Protein AF-A0A2L1TIM0-F1 (afdb_monomer_lite)

Secondary structure (DSSP, 8-state):
-HHHHHHHHHHHHHHHHHHHHHH-HHHHHHHHHHHHHHHHHHHHHHHHHHHHHHHTT---THHHHHHHT-HHHHHHHHHHHHHHHHHHHHHHHHTT-

Radius of gyration: 16.75 Å; chains: 1; bounding box: 40×26×48 Å

Foldseek 3Di:
DVVVVLVCCLVVVLVVLLVVCVVDVVSVVVLVVLLVVLCVQLVVLVVVQVVCCVVVVVPDPPSVVVSVVPPSNVVSVSSNSSVVVSVVVVVVVVVVD

Sequence (97 aa):
MMKLLIILGSVIAPFLMILCQKIRFKFRLFFNVLAILSALVFGNISSISIYGIIKDQTVFMTNIHGIFLNPLFLLTGSYLGIYLIYRLALLALDETG

Organism: NCBI:txid147375

Structure (mmCIF, N/CA/C/O backbone):
data_AF-A0A2L1TIM0-F1
#
_entry.id   AF-A0A2L1TIM0-F1
#
loop_
_atom_site.group_PDB
_atom_site.id
_atom_site.type_symbol
_atom_site.label_atom_id
_atom_site.label_alt_id
_atom_site.label_comp_id
_atom_site.label_asym_id
_atom_site.label_entity_id
_atom_site.label_seq_id
_atom_site.pdbx_PDB_ins_code
_atom_site.Cartn_x
_atom_site.Cartn_y
_atom_site.Cartn_z
_atom_site.occupancy
_atom_site.B_iso_or_equiv
_atom_site.auth_seq_id
_atom_site.auth_comp_id
_atom_site.auth_asym_id
_atom_site.auth_atom_id
_atom_sit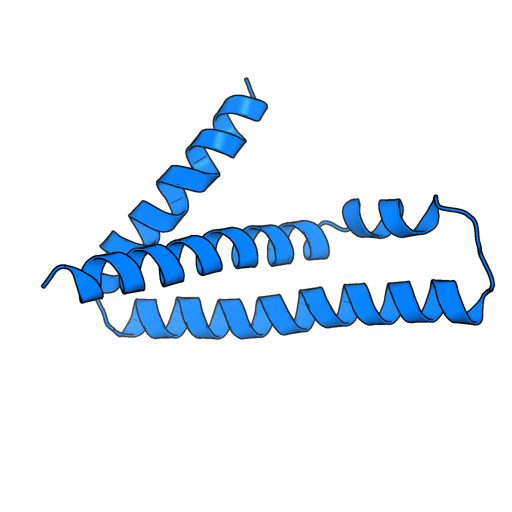e.pdbx_PDB_model_num
ATOM 1 N N . MET A 1 1 ? 19.934 0.619 11.250 1.00 63.25 1 MET A N 1
ATOM 2 C CA . MET A 1 1 ? 19.870 -0.511 10.298 1.00 63.25 1 MET A CA 1
ATOM 3 C C . MET A 1 1 ? 18.478 -0.693 9.681 1.00 63.25 1 MET A C 1
ATOM 5 O O . MET A 1 1 ? 18.353 -0.540 8.477 1.00 63.25 1 MET A O 1
ATOM 9 N N . MET A 1 2 ? 17.412 -0.909 10.468 1.00 72.56 2 MET A N 1
ATOM 10 C CA . MET A 1 2 ? 16.052 -1.184 9.946 1.00 72.56 2 MET A CA 1
ATOM 11 C C . MET A 1 2 ? 15.426 -0.059 9.099 1.00 72.56 2 MET A C 1
ATOM 13 O O . MET A 1 2 ? 14.780 -0.340 8.097 1.00 72.56 2 MET A O 1
ATOM 17 N N . LYS A 1 3 ? 15.669 1.215 9.438 1.00 75.12 3 LYS A N 1
ATOM 18 C CA . LYS A 1 3 ? 15.161 2.367 8.661 1.00 75.12 3 LYS A CA 1
ATOM 19 C C . LYS A 1 3 ? 15.666 2.371 7.211 1.00 75.12 3 LYS A C 1
ATOM 21 O O . LYS A 1 3 ? 14.927 2.714 6.299 1.00 75.12 3 LYS A O 1
ATOM 26 N N . LEU A 1 4 ? 16.912 1.945 7.008 1.00 79.00 4 LEU A N 1
ATOM 27 C CA . LEU A 1 4 ? 17.560 1.902 5.697 1.00 79.00 4 LEU A CA 1
ATOM 28 C C . LEU A 1 4 ? 16.981 0.768 4.835 1.00 79.00 4 LEU A C 1
ATOM 30 O O . LEU A 1 4 ? 16.775 0.942 3.643 1.00 79.00 4 LEU A O 1
ATOM 34 N N . LEU A 1 5 ? 16.615 -0.346 5.473 1.00 78.50 5 LEU A N 1
ATOM 35 C CA . LEU A 1 5 ? 15.898 -1.472 4.870 1.00 78.50 5 LEU A CA 1
ATOM 36 C C . LEU A 1 5 ? 14.499 -1.076 4.373 1.00 78.50 5 LEU A C 1
ATOM 38 O O . LEU A 1 5 ? 14.106 -1.484 3.285 1.00 78.50 5 LEU A O 1
ATOM 42 N N . ILE A 1 6 ? 13.775 -0.244 5.131 1.00 78.81 6 ILE A N 1
ATOM 43 C CA . ILE A 1 6 ? 12.453 0.271 4.731 1.00 78.81 6 ILE A CA 1
ATOM 44 C C . ILE A 1 6 ? 12.579 1.186 3.506 1.00 78.81 6 ILE A C 1
ATOM 46 O O . ILE A 1 6 ? 11.831 1.033 2.542 1.00 78.81 6 ILE A O 1
ATOM 50 N N . ILE A 1 7 ? 13.552 2.102 3.516 1.00 79.50 7 ILE A N 1
ATOM 51 C CA . ILE A 1 7 ? 13.791 3.029 2.400 1.00 79.50 7 ILE A CA 1
ATOM 52 C C . ILE A 1 7 ? 14.205 2.259 1.142 1.00 79.50 7 ILE A C 1
ATOM 54 O O . ILE A 1 7 ? 13.628 2.462 0.077 1.00 79.50 7 ILE A O 1
ATOM 58 N N . LEU A 1 8 ? 15.158 1.331 1.269 1.00 81.19 8 LEU A N 1
ATOM 59 C CA . LEU A 1 8 ? 15.598 0.491 0.157 1.00 81.19 8 LEU A CA 1
ATOM 60 C C . LEU A 1 8 ? 14.454 -0.376 -0.373 1.00 81.19 8 LEU A C 1
ATOM 62 O O . LEU A 1 8 ? 14.247 -0.426 -1.580 1.00 81.19 8 LEU A O 1
ATOM 66 N N . GLY A 1 9 ? 13.666 -0.997 0.507 1.00 76.88 9 GLY A N 1
ATOM 67 C CA . GLY A 1 9 ? 12.494 -1.781 0.119 1.00 76.88 9 GLY A CA 1
ATOM 68 C C . GLY A 1 9 ? 11.472 -0.960 -0.668 1.00 76.88 9 GLY A C 1
ATOM 69 O O . GLY A 1 9 ? 10.968 -1.433 -1.681 1.00 76.88 9 GLY A O 1
ATOM 70 N N . SER A 1 10 ? 11.233 0.293 -0.270 1.00 77.12 10 SER A N 1
ATOM 71 C CA . SER A 1 10 ? 10.296 1.196 -0.949 1.00 77.12 10 SER A CA 1
ATOM 72 C C . SER A 1 10 ? 10.710 1.568 -2.377 1.00 77.12 10 SER A C 1
ATOM 74 O O . SER A 1 10 ? 9.848 1.935 -3.170 1.00 77.12 10 SER A O 1
ATOM 76 N N . VAL A 1 11 ? 12.001 1.492 -2.712 1.00 82.06 11 VAL A N 1
ATOM 77 C CA . VAL A 1 11 ? 12.528 1.803 -4.056 1.00 82.06 11 VAL A CA 1
ATOM 78 C C . VAL A 1 11 ? 12.748 0.530 -4.876 1.00 82.06 11 VAL A C 1
ATOM 80 O O . VAL A 1 11 ? 12.410 0.468 -6.056 1.00 82.06 11 VAL A O 1
ATOM 83 N N . ILE A 1 12 ? 13.270 -0.518 -4.241 1.00 85.56 12 ILE A N 1
ATOM 84 C CA . ILE A 1 12 ? 13.602 -1.792 -4.884 1.00 85.56 12 ILE A CA 1
ATOM 85 C C . ILE A 1 12 ? 12.333 -2.579 -5.238 1.00 85.56 12 ILE A C 1
ATOM 87 O O . ILE A 1 12 ? 12.255 -3.162 -6.319 1.00 85.56 12 ILE A O 1
ATOM 91 N N . ALA A 1 13 ? 11.317 -2.579 -4.368 1.00 82.81 13 ALA A N 1
ATOM 92 C CA . ALA A 1 13 ? 10.074 -3.315 -4.596 1.00 82.81 13 ALA A CA 1
ATOM 93 C C . ALA A 1 13 ? 9.290 -2.860 -5.846 1.00 82.81 13 ALA A C 1
ATOM 95 O O . ALA A 1 13 ? 8.940 -3.731 -6.650 1.00 82.81 13 ALA A O 1
ATOM 96 N N . PRO A 1 14 ? 9.033 -1.554 -6.083 1.00 82.25 14 PRO A N 1
ATOM 97 C CA . PRO A 1 14 ? 8.355 -1.133 -7.308 1.00 82.25 14 PRO A CA 1
ATOM 98 C C . PRO A 1 14 ? 9.205 -1.414 -8.554 1.00 82.25 14 PRO A C 1
ATOM 100 O O . PRO A 1 14 ? 8.656 -1.812 -9.578 1.00 82.25 14 PRO A O 1
ATOM 103 N N . PHE A 1 15 ? 10.537 -1.318 -8.468 1.00 84.19 15 PHE A N 1
ATOM 104 C CA . PHE A 1 15 ? 11.431 -1.666 -9.578 1.00 84.19 15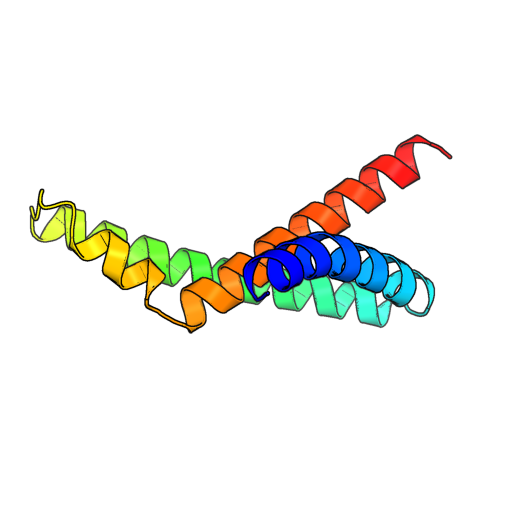 PHE A CA 1
ATOM 105 C C . PHE A 1 15 ? 11.334 -3.156 -9.957 1.00 84.19 15 PHE A C 1
ATOM 107 O O . PHE A 1 15 ? 11.166 -3.495 -11.129 1.00 84.19 15 PHE A O 1
ATOM 114 N N . LEU A 1 16 ? 11.340 -4.054 -8.966 1.00 84.25 16 LEU A N 1
ATOM 115 C CA . LEU A 1 16 ? 11.102 -5.488 -9.168 1.00 84.25 16 LEU A CA 1
ATOM 116 C C . LEU A 1 16 ? 9.722 -5.774 -9.772 1.00 84.25 16 LEU A C 1
ATOM 118 O O . LEU A 1 16 ? 9.613 -6.625 -10.655 1.00 84.25 16 LEU A O 1
ATOM 122 N N . MET A 1 17 ? 8.676 -5.058 -9.345 1.00 81.44 17 MET A N 1
ATOM 123 C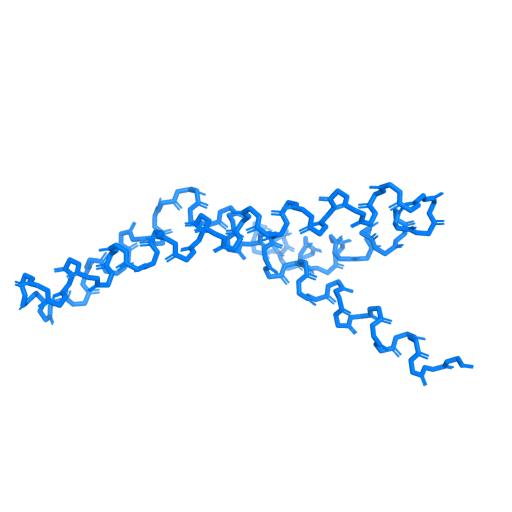 CA . MET A 1 17 ? 7.341 -5.192 -9.939 1.00 81.44 17 MET A CA 1
ATOM 124 C C . MET A 1 17 ? 7.333 -4.823 -11.430 1.00 81.44 17 MET A C 1
ATOM 126 O O . MET A 1 17 ? 6.727 -5.552 -12.217 1.00 81.44 17 MET A O 1
ATOM 130 N N . ILE A 1 18 ? 8.038 -3.758 -11.835 1.00 81.31 18 ILE A N 1
ATOM 131 C CA . ILE A 1 18 ? 8.181 -3.369 -13.252 1.00 81.31 18 ILE A CA 1
ATOM 132 C C . ILE A 1 18 ? 8.892 -4.470 -14.049 1.00 81.31 18 ILE A C 1
ATOM 134 O O . ILE A 1 18 ? 8.417 -4.860 -15.119 1.00 81.31 18 ILE A O 1
ATOM 138 N N . LEU A 1 19 ? 9.998 -5.017 -13.526 1.00 81.56 19 LEU A N 1
ATOM 139 C CA . LEU A 1 19 ? 10.714 -6.117 -14.183 1.00 81.56 19 LEU A CA 1
ATOM 140 C C . LEU A 1 19 ? 9.815 -7.352 -14.348 1.00 81.56 19 LEU A C 1
ATOM 142 O O . LEU A 1 19 ? 9.712 -7.893 -15.448 1.00 81.56 19 LEU A O 1
ATOM 146 N N . CYS A 1 20 ? 9.118 -7.771 -13.289 1.00 77.81 20 CYS A N 1
ATOM 147 C CA . CYS A 1 20 ? 8.224 -8.932 -13.317 1.00 77.81 20 CYS A CA 1
ATOM 148 C C . CYS A 1 20 ? 7.044 -8.757 -14.282 1.00 77.81 20 CYS A C 1
ATOM 150 O O . CYS A 1 20 ? 6.620 -9.719 -14.930 1.00 77.81 20 CYS A O 1
ATOM 152 N N . GLN A 1 21 ? 6.518 -7.538 -14.416 1.00 73.31 21 GLN A N 1
ATOM 153 C CA . GLN A 1 21 ? 5.418 -7.255 -15.332 1.00 73.31 21 GLN A CA 1
ATOM 154 C C . GLN A 1 21 ? 5.820 -7.451 -16.801 1.00 73.31 21 GLN A C 1
ATOM 156 O O . GLN A 1 21 ? 5.013 -7.963 -17.579 1.00 73.31 21 GLN A O 1
ATOM 161 N N . LYS A 1 22 ? 7.062 -7.105 -17.177 1.00 71.12 22 LYS A N 1
ATOM 162 C CA . LYS A 1 22 ? 7.574 -7.317 -18.543 1.00 71.12 22 LYS A CA 1
ATOM 163 C C . LYS A 1 22 ? 7.648 -8.798 -18.926 1.00 71.12 22 LYS A C 1
ATOM 165 O O . LYS A 1 22 ? 7.553 -9.117 -20.105 1.00 71.12 22 LYS A O 1
ATOM 170 N N . ILE A 1 23 ? 7.768 -9.703 -17.952 1.00 74.94 23 ILE A N 1
ATOM 171 C CA . ILE A 1 23 ? 7.910 -11.141 -18.216 1.00 74.94 23 ILE A CA 1
ATOM 172 C C . ILE A 1 23 ? 6.556 -11.776 -18.579 1.00 74.94 23 ILE A C 1
ATOM 174 O O . ILE A 1 23 ? 6.494 -12.593 -19.499 1.00 74.94 23 ILE A O 1
ATOM 178 N N . ARG A 1 24 ? 5.448 -11.443 -17.884 1.00 74.44 24 ARG A N 1
ATOM 179 C CA . ARG A 1 24 ? 4.105 -11.998 -18.193 1.00 74.44 24 ARG A CA 1
ATOM 180 C C . ARG A 1 24 ? 2.954 -11.053 -17.840 1.00 74.44 24 ARG A C 1
ATOM 182 O O . ARG A 1 24 ? 2.844 -10.584 -16.710 1.00 74.44 24 ARG A O 1
ATOM 189 N N . PHE A 1 25 ? 1.956 -10.988 -18.726 1.00 73.19 25 PHE A N 1
ATOM 190 C CA . PHE A 1 25 ? 0.666 -10.328 -18.465 1.00 73.19 25 PHE A CA 1
ATOM 191 C C . PHE A 1 25 ? -0.057 -10.860 -17.210 1.00 73.19 25 PHE A C 1
ATOM 193 O O . PHE A 1 25 ? -0.719 -10.104 -16.502 1.00 73.19 25 PHE A O 1
ATOM 200 N N . LYS A 1 26 ? 0.118 -12.150 -16.879 1.00 78.75 26 LYS A N 1
ATOM 201 C CA . LYS A 1 26 ? -0.468 -12.762 -15.673 1.00 78.75 26 LYS A CA 1
ATOM 202 C C . LYS A 1 26 ? 0.008 -12.096 -14.372 1.00 78.75 26 LYS A C 1
ATOM 204 O O . LYS A 1 26 ? -0.802 -11.935 -13.465 1.00 78.75 26 LYS A O 1
ATOM 209 N N . PHE A 1 27 ? 1.270 -11.658 -14.291 1.00 81.81 27 PHE A N 1
ATOM 210 C CA . PHE A 1 27 ? 1.785 -10.957 -13.106 1.00 81.81 27 PHE A CA 1
ATOM 211 C C . PHE A 1 27 ? 1.141 -9.581 -12.938 1.00 81.81 27 PHE A C 1
ATOM 213 O O . PHE A 1 27 ? 0.777 -9.209 -11.827 1.00 81.81 27 PHE A O 1
ATOM 220 N N . ARG A 1 28 ? 0.901 -8.864 -14.045 1.00 81.12 28 ARG A N 1
ATOM 221 C CA . ARG A 1 28 ? 0.163 -7.591 -14.026 1.00 81.12 28 ARG A CA 1
ATOM 222 C C . ARG A 1 28 ? -1.229 -7.764 -13.418 1.00 81.12 28 ARG A C 1
ATOM 224 O O . ARG A 1 28 ? -1.625 -6.985 -12.558 1.00 81.12 28 ARG A O 1
ATOM 231 N N . LEU A 1 29 ? -1.958 -8.788 -13.865 1.00 84.12 29 LEU A N 1
ATOM 232 C CA . LEU A 1 29 ? -3.291 -9.103 -13.350 1.00 84.12 29 LEU A CA 1
ATOM 233 C C . LEU A 1 29 ? -3.247 -9.443 -11.860 1.00 84.12 29 LEU A C 1
ATOM 235 O O . LEU A 1 29 ? -4.031 -8.893 -11.093 1.0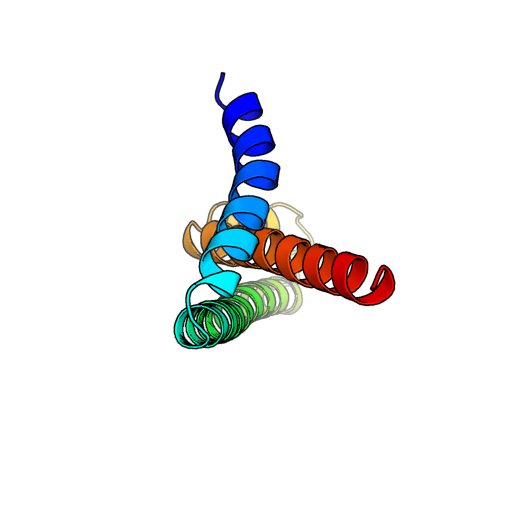0 84.12 29 LEU A O 1
ATOM 239 N N . PHE A 1 30 ? -2.297 -10.284 -11.449 1.00 88.44 30 PHE A N 1
ATOM 240 C CA . PHE A 1 30 ? -2.123 -10.661 -10.050 1.00 88.44 30 PHE A CA 1
ATOM 241 C C . PHE A 1 30 ? -1.878 -9.444 -9.147 1.00 88.44 30 PHE A C 1
ATOM 243 O O . PHE A 1 30 ? -2.587 -9.272 -8.156 1.00 88.44 30 PHE A O 1
ATOM 250 N N . PHE A 1 31 ? -0.947 -8.556 -9.515 1.00 87.44 31 PHE A N 1
ATOM 251 C CA . PHE A 1 31 ? -0.655 -7.359 -8.721 1.00 87.44 31 PHE A CA 1
ATOM 252 C C . PHE A 1 31 ? -1.853 -6.413 -8.622 1.00 87.44 31 PHE A C 1
ATOM 254 O O . PHE A 1 31 ? -2.119 -5.886 -7.542 1.00 87.44 31 PHE A O 1
ATOM 261 N N . ASN A 1 32 ? -2.603 -6.239 -9.716 1.00 89.31 32 ASN A N 1
ATOM 262 C CA . ASN A 1 32 ? -3.808 -5.412 -9.729 1.00 89.31 32 ASN A CA 1
ATOM 263 C C . ASN A 1 32 ? -4.912 -6.001 -8.831 1.00 89.31 32 ASN A C 1
ATOM 265 O O . ASN A 1 32 ? -5.513 -5.271 -8.050 1.00 89.31 32 ASN A O 1
ATOM 269 N N . VAL A 1 33 ? -5.176 -7.311 -8.913 1.00 91.94 33 VAL A N 1
ATOM 270 C CA . VAL A 1 33 ? -6.190 -7.983 -8.076 1.00 91.94 33 VAL A CA 1
ATOM 271 C C . VAL A 1 33 ? -5.807 -7.901 -6.602 1.00 91.94 33 VAL A C 1
ATOM 273 O O . VAL A 1 33 ? -6.639 -7.558 -5.764 1.00 91.94 33 VAL A O 1
ATOM 276 N N . LEU A 1 34 ? -4.534 -8.142 -6.286 1.00 91.94 34 LEU A N 1
ATOM 277 C CA . LEU A 1 34 ? -4.030 -8.027 -4.924 1.00 91.94 34 LEU A CA 1
ATOM 278 C C . LEU A 1 34 ? -4.112 -6.582 -4.408 1.00 91.94 34 LEU A C 1
ATOM 280 O O . LEU A 1 34 ? -4.373 -6.372 -3.225 1.00 91.94 34 LEU A O 1
ATOM 284 N N . ALA A 1 35 ? -3.966 -5.581 -5.283 1.00 91.25 35 ALA A N 1
ATOM 285 C CA . ALA A 1 35 ? -4.150 -4.175 -4.926 1.00 91.25 35 ALA A CA 1
ATOM 286 C C . ALA A 1 35 ? -5.614 -3.844 -4.640 1.00 91.25 35 ALA A C 1
ATOM 288 O O . ALA A 1 35 ? -5.890 -3.161 -3.662 1.00 91.25 35 ALA A O 1
ATOM 289 N N . ILE A 1 36 ? -6.553 -4.376 -5.425 1.00 92.88 36 ILE A N 1
ATOM 290 C CA . ILE A 1 36 ? -7.992 -4.213 -5.172 1.00 92.88 36 ILE A CA 1
ATOM 291 C C . ILE A 1 36 ? -8.372 -4.834 -3.824 1.00 92.88 36 ILE A C 1
ATOM 293 O O . ILE A 1 36 ? -9.026 -4.185 -3.010 1.00 92.88 36 ILE A O 1
ATOM 297 N N . LEU A 1 37 ? -7.921 -6.063 -3.554 1.00 93.38 37 LEU A N 1
ATOM 298 C CA . LEU A 1 37 ? -8.149 -6.726 -2.268 1.00 93.38 37 LEU A CA 1
ATOM 299 C C . LEU A 1 37 ? -7.532 -5.933 -1.111 1.00 93.38 37 LEU A C 1
ATOM 301 O O . LEU A 1 37 ? -8.185 -5.720 -0.092 1.00 93.38 37 LEU A O 1
ATOM 305 N N . SER A 1 38 ? -6.302 -5.446 -1.285 1.00 91.06 38 SER A N 1
ATOM 306 C CA . SER A 1 38 ? -5.626 -4.631 -0.273 1.00 91.06 38 SER A CA 1
ATOM 307 C C . SER A 1 38 ? -6.358 -3.311 -0.024 1.00 91.06 38 SER A C 1
ATOM 309 O O . SER A 1 38 ? -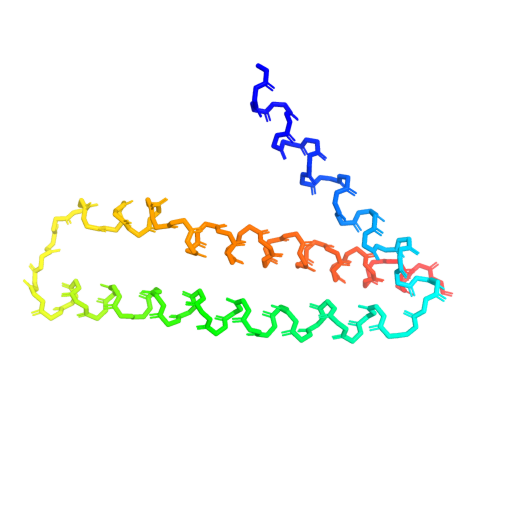6.525 -2.934 1.130 1.00 91.06 38 SER A O 1
ATOM 311 N N . ALA A 1 39 ? -6.854 -2.641 -1.069 1.00 92.06 39 ALA A N 1
ATOM 312 C CA . ALA A 1 39 ? -7.644 -1.412 -0.963 1.00 92.06 39 ALA A CA 1
ATOM 313 C C . ALA A 1 39 ? -8.957 -1.640 -0.212 1.00 92.06 39 ALA A C 1
ATOM 315 O O . ALA A 1 39 ? -9.319 -0.836 0.645 1.00 92.06 39 ALA A O 1
ATOM 316 N N . LEU A 1 40 ? -9.641 -2.754 -0.487 1.00 93.31 40 LEU A N 1
ATOM 317 C CA . LEU A 1 40 ? -10.859 -3.132 0.224 1.00 93.31 40 LEU A CA 1
ATOM 318 C C . LEU A 1 40 ? -10.589 -3.385 1.706 1.00 93.31 40 LEU A C 1
ATOM 320 O O . LEU A 1 40 ? -11.308 -2.857 2.550 1.00 93.31 40 LEU A O 1
ATOM 324 N N . VAL A 1 41 ? -9.565 -4.171 2.043 1.00 92.00 41 VAL A N 1
ATOM 325 C CA . VAL A 1 41 ? -9.239 -4.480 3.444 1.00 92.00 41 VAL A CA 1
ATOM 326 C C . VAL A 1 41 ? -8.788 -3.224 4.187 1.00 92.00 41 VAL A C 1
ATOM 328 O O . VAL A 1 41 ? -9.320 -2.926 5.255 1.00 92.00 41 VAL A O 1
ATOM 331 N N . PHE A 1 42 ? -7.869 -2.453 3.602 1.00 92.44 42 PHE A N 1
ATOM 332 C CA . PHE A 1 42 ? -7.386 -1.195 4.167 1.00 92.44 42 PHE A CA 1
ATOM 333 C C . PHE A 1 42 ? -8.538 -0.210 4.404 1.00 92.44 42 PHE A C 1
ATOM 335 O O . PHE A 1 42 ? -8.702 0.296 5.512 1.00 92.44 42 PHE A O 1
ATOM 342 N N . GLY A 1 43 ? -9.382 0.001 3.390 1.00 90.31 43 GLY A N 1
ATOM 343 C CA . GLY A 1 43 ? -10.518 0.916 3.455 1.00 90.31 43 GLY A CA 1
ATOM 344 C C . GLY A 1 43 ? -11.580 0.492 4.467 1.00 90.31 43 GLY A C 1
ATOM 345 O O . GLY A 1 43 ? -12.081 1.339 5.202 1.00 90.31 43 GLY A O 1
ATOM 346 N N . ASN A 1 44 ? -11.891 -0.806 4.565 1.00 91.25 44 ASN A N 1
ATOM 347 C CA . ASN A 1 44 ? -12.829 -1.312 5.571 1.00 91.25 44 ASN A CA 1
ATOM 348 C C . ASN A 1 44 ? -12.298 -1.099 6.990 1.00 91.25 44 ASN A C 1
ATOM 350 O O . ASN A 1 44 ? -13.033 -0.597 7.836 1.00 91.25 44 ASN A O 1
ATOM 354 N N . ILE A 1 45 ? -11.025 -1.423 7.247 1.00 88.88 45 ILE A N 1
ATOM 355 C CA . ILE A 1 45 ? -10.411 -1.194 8.561 1.00 88.88 45 ILE A CA 1
ATOM 356 C C . ILE A 1 45 ? -10.457 0.301 8.901 1.00 88.88 45 ILE A C 1
ATOM 358 O O . ILE A 1 45 ? -10.949 0.661 9.968 1.00 88.88 45 ILE A O 1
ATOM 362 N N . SER A 1 46 ? -10.037 1.179 7.980 1.00 88.38 46 SER A N 1
ATOM 363 C CA . SER A 1 46 ? -10.127 2.630 8.176 1.00 88.38 46 SER A CA 1
ATOM 364 C C . SER A 1 46 ? -11.554 3.092 8.458 1.00 88.38 46 SER A C 1
ATOM 366 O O . SER A 1 46 ? -11.774 3.841 9.403 1.00 88.38 46 SER A O 1
ATOM 368 N N . SER A 1 47 ? -12.530 2.648 7.664 1.00 88.56 47 SER A N 1
ATOM 369 C CA . SER A 1 47 ? -13.922 3.084 7.778 1.00 88.56 47 SER A CA 1
ATOM 370 C C . SER A 1 47 ? -14.560 2.633 9.090 1.00 88.56 47 SER A C 1
ATOM 372 O O . SER A 1 47 ? -15.166 3.456 9.772 1.00 88.56 47 SER A O 1
ATOM 374 N N . ILE A 1 48 ? -14.365 1.372 9.492 1.00 87.56 48 ILE A N 1
ATOM 375 C CA . ILE A 1 48 ? -14.872 0.836 10.763 1.00 87.56 48 ILE A CA 1
ATOM 376 C C . ILE A 1 48 ? -14.279 1.612 11.938 1.00 87.56 48 ILE A C 1
ATOM 378 O O . ILE A 1 48 ? -15.001 1.999 12.856 1.00 87.56 48 ILE A O 1
ATOM 382 N N . SER A 1 49 ? -12.972 1.875 11.907 1.00 83.81 49 SER A N 1
ATOM 383 C CA . SER A 1 49 ? -12.319 2.620 12.978 1.00 83.81 49 SER A CA 1
ATOM 384 C C . SER A 1 49 ? -12.773 4.080 13.038 1.00 83.81 49 SER A C 1
ATOM 386 O O . SER A 1 49 ? -13.061 4.574 14.124 1.00 83.81 49 SER A O 1
ATOM 388 N N . ILE A 1 50 ? -12.902 4.761 11.894 1.00 83.81 50 ILE A N 1
ATOM 389 C CA . ILE A 1 50 ? -13.434 6.132 11.826 1.00 83.81 50 ILE A CA 1
ATOM 390 C C . ILE A 1 50 ? -14.881 6.172 12.331 1.00 83.81 50 ILE A C 1
ATOM 392 O O . ILE A 1 50 ? -15.231 7.048 13.118 1.00 83.81 50 ILE A O 1
ATOM 396 N N . TYR A 1 51 ? -15.710 5.208 11.928 1.00 85.69 51 TYR A N 1
ATOM 397 C CA . TYR A 1 51 ? -17.094 5.101 12.382 1.00 85.69 51 TYR A CA 1
ATOM 398 C C . TYR A 1 51 ? -17.185 4.946 13.904 1.00 85.69 51 TYR A C 1
ATOM 400 O O . TYR A 1 51 ? -17.979 5.645 14.532 1.00 85.69 51 TYR A O 1
ATOM 408 N N . GLY A 1 52 ? -16.345 4.095 14.503 1.00 80.25 52 GLY A N 1
ATOM 409 C CA . GLY A 1 52 ? -16.254 3.951 15.959 1.00 80.25 52 GLY A CA 1
ATOM 410 C C . GLY A 1 52 ? -15.893 5.266 16.653 1.00 80.25 52 GLY A C 1
ATOM 411 O O . GLY A 1 52 ? -16.582 5.681 17.578 1.00 80.25 52 GLY A O 1
ATOM 412 N N . ILE A 1 53 ? -14.889 5.988 16.144 1.00 78.38 53 ILE A N 1
ATOM 413 C CA . ILE A 1 53 ? -14.460 7.283 16.705 1.00 78.38 53 ILE A CA 1
ATOM 414 C C . ILE A 1 53 ? -15.598 8.315 16.675 1.00 78.38 53 ILE A C 1
ATOM 416 O O . ILE A 1 53 ? -15.841 8.998 17.671 1.00 78.38 53 ILE A O 1
ATOM 420 N N . ILE A 1 54 ? -16.310 8.417 15.546 1.00 81.75 54 ILE A N 1
ATOM 421 C CA . ILE A 1 54 ? -17.425 9.362 15.376 1.00 81.75 54 ILE A CA 1
ATOM 422 C C . ILE A 1 54 ? -18.597 8.994 16.295 1.00 81.75 54 ILE A C 1
ATOM 424 O O . ILE A 1 54 ? -19.179 9.874 16.933 1.00 81.75 54 ILE A O 1
ATOM 428 N N . LYS A 1 55 ? -18.952 7.705 16.360 1.00 79.06 55 LYS A N 1
ATOM 429 C CA . LYS A 1 55 ? -20.085 7.208 17.150 1.00 79.06 55 LYS A CA 1
ATOM 430 C C . LYS A 1 55 ? -19.843 7.344 18.649 1.00 79.06 55 LYS A C 1
ATOM 432 O O . LYS A 1 55 ? -20.740 7.778 19.365 1.00 79.06 55 LYS A O 1
ATOM 437 N N . ASP A 1 56 ? -18.641 7.011 19.104 1.00 70.44 56 ASP A N 1
ATOM 438 C CA . ASP A 1 56 ? -18.311 6.984 20.527 1.00 70.44 56 ASP A CA 1
ATOM 439 C C . ASP A 1 56 ? -17.940 8.376 21.073 1.00 70.44 56 ASP A C 1
ATOM 441 O O . ASP A 1 56 ? -17.602 8.491 22.249 1.00 70.44 56 ASP A O 1
ATOM 445 N N . GLN A 1 57 ? -17.990 9.440 20.246 1.00 63.53 57 GLN A N 1
ATOM 446 C CA . GLN A 1 57 ? -17.601 10.819 20.610 1.00 63.53 57 GLN A CA 1
ATOM 447 C C . GLN A 1 57 ? -16.229 10.871 21.309 1.00 63.53 57 GLN A C 1
ATOM 449 O O . GLN A 1 57 ? -15.940 11.758 22.115 1.00 63.53 57 GLN A O 1
ATOM 454 N N . THR A 1 58 ? -15.355 9.905 21.013 1.00 54.66 58 THR A N 1
ATOM 455 C CA . THR A 1 58 ? -14.029 9.822 21.614 1.00 54.66 58 THR A CA 1
ATOM 456 C C . THR A 1 58 ? -13.114 10.779 20.860 1.00 54.66 58 THR A C 1
ATOM 458 O O . THR A 1 58 ? -12.334 10.395 19.997 1.00 54.66 58 THR A O 1
ATOM 461 N N . VAL A 1 59 ? -13.184 12.065 21.218 1.00 53.09 59 VAL A N 1
ATOM 462 C CA . VAL A 1 59 ? -12.287 13.145 20.750 1.00 53.09 59 VAL A CA 1
ATOM 463 C C . VAL A 1 59 ? -10.843 12.967 21.269 1.00 53.09 59 VAL A C 1
ATOM 465 O O . VAL A 1 59 ? -10.034 13.890 21.240 1.00 53.09 59 VAL A O 1
ATOM 468 N N . PHE A 1 60 ? -10.478 11.779 21.762 1.00 50.16 60 PHE A N 1
ATOM 469 C CA . PHE A 1 60 ? -9.120 11.477 22.187 1.00 50.16 60 PHE A CA 1
ATOM 470 C C . PHE A 1 60 ? -8.356 10.771 21.066 1.00 50.16 60 PHE A C 1
ATOM 472 O O . PHE A 1 60 ? -8.643 9.641 20.677 1.00 50.16 60 PHE A O 1
ATOM 479 N N . MET A 1 61 ? -7.325 11.472 20.596 1.00 51.88 61 MET A N 1
ATOM 480 C CA . MET A 1 61 ? -6.344 11.140 19.552 1.00 51.88 61 MET A CA 1
ATOM 481 C C . MET A 1 61 ? -5.662 9.751 19.661 1.00 51.88 61 MET A C 1
ATOM 483 O O . MET A 1 61 ? -4.860 9.398 18.800 1.00 51.88 61 MET A O 1
ATOM 487 N N . THR A 1 62 ? -5.936 8.944 20.690 1.00 54.19 62 THR A N 1
ATOM 488 C CA . THR A 1 62 ? -5.213 7.701 21.013 1.00 54.19 62 THR A CA 1
ATOM 489 C C . THR A 1 62 ? -5.728 6.452 20.289 1.00 54.19 62 THR A C 1
ATOM 491 O O . THR A 1 62 ? -4.947 5.527 20.074 1.00 54.19 62 THR A O 1
ATOM 494 N N . ASN A 1 63 ? -6.989 6.413 19.841 1.00 61.06 63 ASN A N 1
ATOM 495 C CA . ASN A 1 63 ? -7.542 5.223 19.170 1.00 61.06 63 ASN A CA 1
ATOM 496 C C . ASN A 1 63 ? -7.086 5.066 17.712 1.00 61.06 63 ASN A C 1
ATOM 498 O O . ASN A 1 63 ? -6.944 3.943 17.226 1.00 61.06 63 ASN A O 1
ATOM 502 N N . ILE A 1 64 ? -6.778 6.166 17.018 1.00 65.25 64 ILE A N 1
ATOM 503 C CA . ILE A 1 64 ? -6.299 6.112 15.626 1.00 65.25 64 ILE A CA 1
ATOM 504 C C . ILE A 1 64 ? -4.938 5.408 15.557 1.00 65.25 64 ILE A C 1
ATOM 506 O O . ILE A 1 64 ? -4.685 4.625 14.643 1.00 65.25 64 ILE A O 1
ATOM 510 N N . HIS A 1 65 ? -4.077 5.612 16.558 1.00 67.50 65 HIS A N 1
ATOM 511 C CA . HIS A 1 65 ? -2.779 4.940 16.615 1.00 67.50 65 HIS A CA 1
ATOM 512 C C . HIS A 1 65 ? -2.901 3.415 16.761 1.00 67.50 65 HIS A C 1
ATOM 514 O O . HIS A 1 65 ? -2.044 2.692 16.255 1.00 67.50 65 HIS A O 1
ATOM 520 N N . GLY A 1 66 ? -3.989 2.921 17.366 1.00 72.06 66 GLY A N 1
ATOM 521 C CA . GLY A 1 66 ? -4.306 1.492 17.435 1.00 72.06 66 GLY A CA 1
ATOM 522 C C . GLY A 1 66 ? -4.534 0.855 16.060 1.00 72.06 66 GLY A C 1
ATOM 523 O O . GLY A 1 66 ? -4.187 -0.305 15.853 1.00 72.06 66 GLY A O 1
ATOM 524 N N . ILE A 1 67 ? -5.014 1.628 15.081 1.00 81.38 67 ILE A N 1
ATOM 525 C CA . ILE A 1 67 ? -5.154 1.179 13.687 1.00 81.38 67 ILE A CA 1
ATOM 526 C C . ILE A 1 67 ? -3.774 0.929 13.074 1.00 81.38 67 ILE A C 1
ATOM 528 O O . ILE A 1 67 ? -3.554 -0.089 12.424 1.00 81.38 67 ILE A O 1
ATOM 532 N N . PHE A 1 68 ? -2.815 1.820 13.338 1.00 78.31 68 PHE A N 1
ATOM 533 C CA . PHE A 1 68 ? -1.431 1.668 12.885 1.00 78.31 68 PHE A CA 1
ATOM 534 C C . PHE A 1 68 ? -0.676 0.538 13.595 1.00 78.31 68 PHE A C 1
ATOM 536 O O . PHE A 1 68 ? 0.395 0.162 13.134 1.00 78.31 68 PHE A O 1
ATOM 543 N N . LEU A 1 69 ? -1.215 -0.027 14.680 1.00 81.06 69 LEU A N 1
ATOM 544 C CA . LEU A 1 69 ? -0.701 -1.256 15.292 1.00 81.06 69 LEU A CA 1
ATOM 545 C C . LEU A 1 69 ? -1.302 -2.520 14.665 1.00 81.06 69 LEU A C 1
ATOM 547 O O . LEU A 1 69 ? -0.797 -3.615 14.907 1.00 81.06 69 LEU A O 1
ATOM 551 N N . ASN A 1 70 ? -2.359 -2.398 13.855 1.00 84.69 70 ASN A N 1
ATOM 552 C CA . ASN A 1 70 ? -2.960 -3.545 13.196 1.00 84.69 70 ASN A CA 1
ATOM 553 C C . ASN A 1 70 ? -2.040 -4.032 12.055 1.00 84.69 70 ASN A C 1
ATOM 555 O O . ASN A 1 70 ? -1.831 -3.310 11.073 1.00 84.69 70 ASN A O 1
ATOM 559 N N . PRO A 1 71 ? -1.504 -5.264 12.132 1.00 84.88 71 PRO A N 1
ATOM 560 C CA . PRO A 1 71 ? -0.556 -5.763 11.141 1.00 84.88 71 PRO A CA 1
ATOM 561 C C . PRO A 1 71 ? -1.180 -5.897 9.747 1.00 84.88 71 PRO A C 1
ATOM 563 O O . PRO A 1 71 ? -0.493 -5.677 8.753 1.00 84.88 71 PRO A O 1
ATOM 566 N N . LEU A 1 72 ? -2.482 -6.192 9.650 1.00 86.31 72 LEU A N 1
ATOM 567 C CA . LEU A 1 72 ? -3.187 -6.266 8.367 1.00 86.31 72 LEU A CA 1
ATOM 568 C C . LEU A 1 72 ? -3.327 -4.882 7.732 1.00 86.31 72 LEU A C 1
ATOM 570 O O . LEU A 1 72 ? -3.151 -4.742 6.522 1.00 86.31 72 LEU A O 1
ATOM 574 N N . PHE A 1 73 ? -3.586 -3.854 8.542 1.00 87.69 73 PHE A N 1
ATOM 575 C CA . PHE A 1 73 ? -3.649 -2.471 8.075 1.00 87.69 73 PHE A CA 1
ATOM 576 C C . PHE A 1 73 ? -2.296 -1.999 7.531 1.00 87.69 73 PHE A C 1
ATOM 578 O O . PHE A 1 73 ? -2.219 -1.464 6.427 1.00 87.69 73 PHE A O 1
ATOM 585 N N . LEU A 1 74 ? -1.210 -2.268 8.263 1.00 87.81 74 LEU A N 1
ATOM 586 C CA . LEU A 1 74 ? 0.146 -1.927 7.829 1.00 87.81 74 LEU A CA 1
ATOM 587 C C . LEU A 1 74 ? 0.565 -2.688 6.567 1.00 87.81 74 LEU A C 1
ATOM 589 O O . LEU A 1 74 ? 1.175 -2.107 5.670 1.00 87.81 74 LEU A O 1
ATOM 593 N N . LEU A 1 75 ? 0.243 -3.978 6.473 1.00 88.19 75 LEU A N 1
ATOM 594 C CA . LEU A 1 75 ? 0.617 -4.805 5.326 1.00 88.19 75 LEU A CA 1
ATOM 595 C C . LEU A 1 75 ? -0.138 -4.376 4.063 1.00 88.19 75 LEU A C 1
ATOM 597 O O . LEU A 1 75 ? 0.472 -4.172 3.016 1.00 88.19 75 LEU A O 1
ATOM 601 N N . THR A 1 76 ? -1.449 -4.166 4.165 1.00 91.44 76 THR A N 1
ATOM 602 C CA . THR A 1 76 ? -2.262 -3.707 3.029 1.00 91.44 76 THR A CA 1
ATOM 603 C C . THR A 1 76 ? -1.937 -2.268 2.634 1.00 91.44 76 THR A C 1
ATOM 605 O O . THR A 1 76 ? -1.799 -1.986 1.446 1.00 91.44 76 THR A O 1
ATOM 608 N N . GLY A 1 77 ? -1.711 -1.375 3.602 1.00 89.56 77 GLY A N 1
ATOM 609 C CA . GLY A 1 77 ? -1.289 0.004 3.352 1.00 89.56 77 GLY A CA 1
ATOM 610 C C . GLY A 1 77 ? 0.096 0.104 2.709 1.00 89.56 77 GLY A C 1
ATOM 611 O O . GLY A 1 77 ? 0.280 0.845 1.744 1.00 89.56 77 GLY A O 1
ATOM 612 N N . SER A 1 78 ? 1.067 -0.682 3.185 1.00 89.44 78 SER A N 1
ATOM 613 C CA . SER A 1 78 ? 2.412 -0.720 2.593 1.00 89.44 78 SER A CA 1
ATOM 614 C C . SER A 1 78 ? 2.407 -1.308 1.181 1.00 89.44 78 SER A C 1
ATOM 616 O O . SER A 1 78 ? 3.035 -0.738 0.287 1.00 89.44 78 SER A O 1
ATOM 618 N N . TYR A 1 79 ? 1.645 -2.383 0.944 1.00 90.19 79 TYR A N 1
ATOM 619 C CA . TYR A 1 79 ? 1.469 -2.941 -0.397 1.00 90.19 79 TYR A CA 1
ATOM 620 C C . TYR A 1 79 ? 0.826 -1.930 -1.354 1.00 90.19 79 TYR A C 1
ATOM 622 O O . TYR A 1 79 ? 1.314 -1.751 -2.470 1.00 90.19 79 TYR A O 1
ATOM 630 N N . LEU A 1 80 ? -0.227 -1.228 -0.917 1.00 91.38 80 LEU A N 1
ATOM 631 C CA . LEU A 1 80 ? -0.870 -0.181 -1.714 1.00 91.38 80 LEU A CA 1
ATOM 632 C C . LEU A 1 80 ? 0.101 0.943 -2.062 1.00 91.38 80 LEU A C 1
ATOM 634 O O . LEU A 1 80 ? 0.143 1.339 -3.221 1.00 91.38 80 LEU A O 1
ATOM 638 N N . GLY A 1 81 ? 0.905 1.414 -1.105 1.00 89.56 81 GLY A N 1
ATOM 639 C CA . GLY A 1 81 ? 1.912 2.449 -1.346 1.00 89.56 81 GLY A CA 1
ATOM 640 C C . GLY A 1 81 ? 2.929 2.043 -2.416 1.00 89.56 81 GLY A C 1
ATOM 641 O O . GLY A 1 81 ? 3.150 2.783 -3.375 1.00 89.56 81 GLY A O 1
ATOM 642 N N . ILE A 1 82 ? 3.490 0.834 -2.308 1.00 90.25 82 ILE A N 1
ATOM 643 C CA . ILE A 1 82 ? 4.434 0.288 -3.298 1.00 90.25 82 ILE A CA 1
ATOM 644 C C . ILE A 1 82 ? 3.766 0.143 -4.668 1.00 90.25 82 ILE A C 1
ATOM 646 O O . ILE A 1 82 ? 4.334 0.543 -5.685 1.00 90.25 82 ILE A O 1
ATOM 650 N N . TYR A 1 83 ? 2.550 -0.404 -4.703 1.00 89.94 83 TYR A N 1
ATOM 651 C CA . TYR A 1 83 ? 1.800 -0.602 -5.938 1.00 89.94 83 TYR A CA 1
ATOM 652 C C . TYR A 1 83 ? 1.456 0.732 -6.625 1.00 89.94 83 TYR A C 1
ATOM 654 O O . TYR A 1 83 ? 1.503 0.822 -7.852 1.00 89.94 83 TYR A O 1
ATOM 662 N N . LEU A 1 84 ? 1.163 1.785 -5.856 1.00 90.00 84 LEU A N 1
ATOM 663 C CA . LEU A 1 84 ? 0.909 3.129 -6.379 1.00 90.00 84 LEU A CA 1
ATOM 664 C C . LEU A 1 84 ? 2.157 3.700 -7.059 1.00 90.00 84 LEU A C 1
ATOM 666 O O . LEU A 1 84 ? 2.077 4.138 -8.204 1.00 90.00 84 LEU A O 1
ATOM 670 N N . ILE A 1 85 ? 3.318 3.613 -6.400 1.00 90.19 85 ILE A N 1
ATOM 671 C CA . ILE A 1 85 ? 4.606 4.030 -6.977 1.00 90.19 85 ILE A CA 1
ATOM 672 C C . ILE A 1 85 ? 4.900 3.235 -8.250 1.00 90.19 85 ILE A C 1
ATOM 674 O O . ILE A 1 85 ? 5.271 3.816 -9.264 1.00 90.19 85 ILE A O 1
ATOM 678 N N . TYR A 1 86 ? 4.679 1.920 -8.230 1.00 87.88 86 TYR A N 1
ATOM 679 C CA . TYR A 1 86 ? 4.809 1.063 -9.408 1.00 87.88 86 TYR A CA 1
ATOM 680 C C . TYR A 1 86 ? 3.929 1.540 -10.577 1.00 87.88 86 TYR A C 1
ATOM 682 O O . TYR A 1 86 ? 4.410 1.645 -11.705 1.00 87.88 86 TYR A O 1
ATOM 690 N N . ARG A 1 87 ? 2.655 1.875 -10.331 1.00 88.19 87 ARG A N 1
ATOM 691 C CA . ARG A 1 87 ? 1.742 2.367 -11.377 1.00 88.19 87 ARG A CA 1
ATOM 692 C C . ARG A 1 87 ? 2.133 3.744 -11.902 1.00 88.19 87 ARG A C 1
ATOM 694 O O . ARG A 1 87 ? 2.046 3.948 -13.108 1.00 88.19 87 ARG A O 1
ATOM 701 N N . L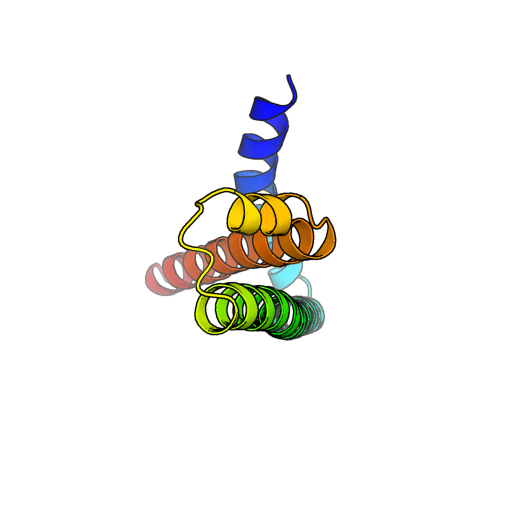EU A 1 88 ? 2.567 4.650 -11.029 1.00 88.94 88 LEU A N 1
ATOM 702 C CA . LEU A 1 88 ? 3.052 5.974 -11.425 1.00 88.94 88 LEU A CA 1
ATOM 703 C C . LEU A 1 88 ? 4.344 5.878 -12.241 1.00 88.94 88 LEU A C 1
ATOM 705 O O . LEU A 1 88 ? 4.471 6.541 -13.261 1.00 88.94 88 LEU A O 1
ATOM 709 N N . ALA A 1 89 ? 5.272 5.008 -11.842 1.00 87.69 89 ALA A N 1
ATOM 710 C CA . ALA A 1 89 ? 6.513 4.778 -12.572 1.00 87.69 89 ALA A CA 1
ATOM 711 C C . ALA A 1 89 ? 6.260 4.199 -13.971 1.00 87.69 89 ALA A C 1
ATOM 713 O O . ALA A 1 89 ? 6.910 4.603 -14.928 1.00 87.69 89 ALA A O 1
ATOM 714 N N . LEU A 1 90 ? 5.294 3.285 -14.111 1.00 86.62 90 LEU A N 1
ATOM 715 C CA . LEU A 1 90 ? 4.882 2.794 -15.426 1.00 86.62 90 LEU A CA 1
ATOM 716 C C . LEU A 1 90 ? 4.271 3.884 -16.297 1.00 86.62 90 LEU A C 1
ATOM 718 O O . LEU A 1 90 ? 4.573 3.924 -17.480 1.00 86.62 90 LEU A O 1
ATOM 722 N N . LEU A 1 91 ? 3.424 4.738 -15.719 1.00 88.31 91 LEU A N 1
ATOM 723 C CA . LEU A 1 91 ? 2.822 5.853 -16.445 1.00 88.31 91 LEU A CA 1
ATOM 724 C C . LEU A 1 91 ? 3.904 6.818 -16.950 1.00 88.31 91 LEU A C 1
ATOM 726 O O . LEU A 1 91 ? 3.917 7.151 -18.126 1.00 88.31 91 LEU A O 1
ATOM 730 N N . ALA A 1 92 ? 4.863 7.176 -16.093 1.00 87.62 92 ALA A N 1
ATOM 731 C CA . ALA A 1 92 ? 5.981 8.041 -16.466 1.00 87.62 92 ALA A CA 1
ATOM 732 C C . ALA A 1 92 ? 6.862 7.439 -17.578 1.00 87.62 92 ALA A C 1
ATOM 734 O O . ALA A 1 92 ? 7.364 8.170 -18.428 1.00 87.62 92 ALA A O 1
ATOM 735 N N . LEU A 1 93 ? 7.050 6.113 -17.580 1.00 85.12 93 LEU A N 1
ATOM 736 C CA . LEU A 1 93 ? 7.782 5.404 -18.637 1.00 85.12 93 LEU A CA 1
ATOM 737 C C . LEU A 1 93 ? 7.014 5.349 -19.964 1.00 85.12 93 LEU A C 1
ATOM 739 O O . LEU A 1 93 ? 7.645 5.332 -21.015 1.00 85.12 93 LEU A O 1
ATOM 743 N N . ASP A 1 94 ? 5.684 5.288 -19.916 1.00 84.75 94 ASP A N 1
ATOM 744 C CA . ASP A 1 94 ? 4.824 5.277 -21.106 1.00 84.75 94 ASP A CA 1
ATOM 745 C C . ASP A 1 94 ? 4.815 6.653 -21.790 1.00 84.75 94 ASP A C 1
ATOM 747 O O . ASP A 1 94 ? 4.858 6.735 -23.007 1.00 84.75 94 ASP A O 1
ATOM 751 N N . GLU A 1 95 ? 4.860 7.743 -21.015 1.00 81.56 95 GLU A N 1
ATOM 752 C CA . GLU A 1 95 ? 4.942 9.116 -21.542 1.00 81.56 95 GLU A CA 1
ATOM 753 C C . GLU A 1 95 ? 6.282 9.448 -22.229 1.00 81.56 95 GLU A C 1
ATOM 755 O O . GLU A 1 95 ? 6.380 10.456 -22.926 1.00 81.56 95 GLU A O 1
ATOM 760 N N . THR A 1 96 ? 7.328 8.639 -22.021 1.00 72.38 96 THR A N 1
ATOM 761 C CA . THR A 1 96 ? 8.666 8.868 -22.601 1.00 72.38 96 THR A CA 1
ATOM 762 C C . THR A 1 96 ? 8.936 8.093 -23.898 1.00 72.38 96 THR A C 1
ATOM 764 O O . THR A 1 96 ? 10.027 8.246 -24.455 1.00 72.38 96 THR A O 1
ATOM 767 N N . GLY A 1 97 ? 7.991 7.272 -24.374 1.00 53.25 97 GLY A N 1
ATOM 768 C CA . GLY A 1 97 ? 8.084 6.492 -25.619 1.00 53.25 97 GLY A CA 1
ATOM 769 C C . GLY A 1 97 ? 7.073 6.930 -26.669 1.00 53.25 97 GLY A C 1
ATOM 770 O O . GLY A 1 97 ? 7.406 6.780 -27.865 1.00 53.25 97 GLY A O 1
#

pLDDT: mean 81.36, std 10.31, range [50.16, 93.38]